Protein AF-A0AAE3WJY5-F1 (afdb_monomer_lite)

Organism: Bacillus pumilus (NCBI:txid1408)

Sequence (69 aa):
MYRIIIEAKNNLRYSADVDSGGLSKFIDDHNYENNEFIDLQCNRTDWIYHIRRVDITGVSIKNIGEESQ

Radius of gyration: 12.2 Å; chains: 1; bounding box: 24×30×39 Å

Structure (mmCIF, N/CA/C/O backbone):
data_AF-A0AAE3WJY5-F1
#
_entry.id   AF-A0AAE3WJY5-F1
#
loop_
_atom_site.group_PDB
_atom_site.id
_atom_site.type_symbol
_atom_site.label_atom_id
_atom_site.label_alt_id
_atom_site.label_comp_id
_atom_site.label_asym_id
_atom_site.label_entity_id
_atom_site.label_seq_id
_atom_site.pdbx_PDB_ins_code
_atom_site.Cartn_x
_atom_site.Cartn_y
_atom_site.Cartn_z
_atom_site.occupancy
_atom_site.B_iso_or_equiv
_atom_site.auth_seq_id
_atom_site.auth_comp_id
_atom_site.auth_asym_id
_atom_site.auth_atom_id
_atom_site.pdbx_PDB_model_num
ATOM 1 N N . MET A 1 1 ? 1.161 -11.256 9.970 1.00 88.69 1 MET A N 1
ATOM 2 C CA . MET A 1 1 ? 0.302 -10.449 9.067 1.00 88.69 1 MET A CA 1
ATOM 3 C C . MET A 1 1 ? 0.805 -9.018 9.120 1.00 88.69 1 MET A C 1
ATOM 5 O O . MET A 1 1 ? 1.307 -8.632 10.163 1.00 88.69 1 MET A O 1
ATOM 9 N N . TYR A 1 2 ? 0.715 -8.236 8.052 1.00 91.44 2 TYR A N 1
ATOM 10 C CA . TYR A 1 2 ? 1.257 -6.878 7.998 1.00 91.44 2 TYR A CA 1
ATOM 11 C C . TYR A 1 2 ? 0.170 -5.869 7.669 1.00 91.44 2 TYR A C 1
ATOM 13 O O . TYR A 1 2 ? -0.699 -6.140 6.853 1.00 91.44 2 TYR A O 1
ATOM 21 N N . ARG A 1 3 ? 0.241 -4.688 8.276 1.00 92.38 3 ARG A N 1
ATOM 22 C CA . ARG A 1 3 ? -0.580 -3.537 7.926 1.00 92.38 3 ARG A CA 1
ATOM 23 C C . ARG A 1 3 ? 0.264 -2.517 7.187 1.00 92.38 3 ARG A C 1
ATOM 25 O O . ARG A 1 3 ? 1.226 -1.989 7.746 1.00 92.38 3 ARG A O 1
ATOM 32 N N . ILE A 1 4 ? -0.132 -2.222 5.961 1.00 93.75 4 ILE A N 1
ATOM 33 C CA . ILE A 1 4 ? 0.410 -1.145 5.142 1.00 93.75 4 ILE A CA 1
ATOM 34 C C . ILE A 1 4 ? -0.484 0.077 5.343 1.00 93.75 4 ILE A C 1
ATOM 36 O O . ILE A 1 4 ? -1.709 -0.020 5.277 1.00 93.75 4 ILE A O 1
ATOM 40 N N . ILE A 1 5 ? 0.130 1.227 5.602 1.00 94.12 5 ILE A N 1
ATOM 41 C CA . ILE A 1 5 ? -0.526 2.531 5.660 1.00 94.12 5 ILE A CA 1
ATOM 42 C C . ILE A 1 5 ? 0.181 3.438 4.658 1.00 94.12 5 ILE A C 1
ATOM 44 O O . ILE A 1 5 ? 1.376 3.695 4.798 1.00 94.12 5 ILE A O 1
ATOM 48 N N . ILE A 1 6 ? -0.562 3.922 3.668 1.00 94.12 6 ILE A N 1
ATOM 49 C CA . ILE A 1 6 ? -0.091 4.907 2.695 1.00 94.12 6 ILE A CA 1
ATOM 50 C C . ILE A 1 6 ? -0.726 6.248 3.031 1.00 94.12 6 ILE A C 1
ATOM 52 O O . ILE A 1 6 ? -1.950 6.366 3.115 1.00 94.12 6 ILE A O 1
ATOM 56 N N . GLU A 1 7 ? 0.118 7.253 3.208 1.00 95.50 7 GLU A N 1
ATOM 57 C CA . GLU A 1 7 ? -0.274 8.649 3.330 1.00 95.50 7 GLU A CA 1
ATOM 58 C C . GLU A 1 7 ? -0.118 9.317 1.972 1.00 95.50 7 GLU A C 1
ATOM 60 O O . GLU A 1 7 ? 0.916 9.173 1.314 1.00 95.50 7 GLU A O 1
ATOM 65 N N . ALA A 1 8 ? -1.150 10.041 1.556 1.00 93.94 8 ALA A N 1
ATOM 66 C CA . ALA A 1 8 ? -1.141 10.807 0.328 1.00 93.94 8 ALA A CA 1
ATOM 67 C C . ALA A 1 8 ? -1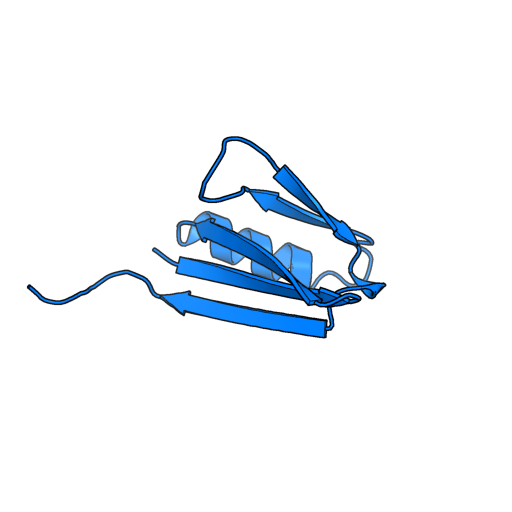.469 12.280 0.588 1.00 93.94 8 ALA A C 1
ATOM 69 O O . ALA A 1 8 ? -1.929 12.667 1.670 1.00 93.94 8 ALA A O 1
ATOM 70 N N . LYS A 1 9 ? -1.266 13.112 -0.437 1.00 93.75 9 LYS A N 1
ATOM 71 C CA . LYS A 1 9 ? -1.696 14.515 -0.450 1.00 93.75 9 LYS A CA 1
ATOM 72 C C . LYS A 1 9 ? -3.155 14.655 -0.010 1.00 93.75 9 LYS A C 1
ATOM 74 O O . LYS A 1 9 ? -3.961 13.730 -0.106 1.00 93.75 9 LYS A O 1
ATOM 79 N N . ASN A 1 10 ? -3.502 15.856 0.447 1.00 90.56 10 ASN A N 1
ATOM 80 C CA . ASN A 1 10 ? -4.833 16.185 0.966 1.00 90.56 10 ASN A CA 1
ATOM 81 C C . ASN A 1 10 ? -5.231 15.363 2.207 1.00 90.56 10 ASN A C 1
ATOM 83 O O . ASN A 1 10 ? -6.417 15.185 2.469 1.00 90.56 10 ASN A O 1
ATOM 87 N N . ASN A 1 11 ? -4.249 14.886 2.981 1.00 88.69 11 ASN A N 1
ATOM 88 C CA . ASN A 1 11 ? -4.448 14.109 4.209 1.00 88.69 11 ASN A CA 1
ATOM 89 C C . ASN A 1 11 ? -5.221 12.794 4.004 1.00 88.69 11 ASN A C 1
ATOM 91 O O . ASN A 1 11 ? -5.870 12.300 4.929 1.00 88.69 11 ASN A O 1
ATOM 95 N N . LEU A 1 12 ? -5.157 12.215 2.801 1.00 92.00 12 LEU A N 1
ATOM 96 C CA . LEU A 1 12 ? -5.750 10.909 2.531 1.00 92.00 12 LEU A CA 1
ATOM 97 C C . LEU A 1 12 ? -4.870 9.800 3.111 1.00 92.00 12 LEU A C 1
ATOM 99 O O . LEU A 1 12 ? -3.642 9.841 3.021 1.00 92.00 12 LEU A O 1
ATOM 103 N N . ARG A 1 13 ? -5.517 8.795 3.704 1.00 93.12 13 ARG A N 1
ATOM 104 C CA . ARG A 1 13 ? -4.860 7.621 4.278 1.00 93.12 13 ARG A CA 1
ATOM 105 C C . ARG A 1 13 ? -5.518 6.347 3.775 1.00 93.12 13 ARG A C 1
ATOM 107 O O . ARG A 1 13 ? -6.716 6.153 3.969 1.00 93.12 13 ARG A O 1
ATOM 114 N N . TYR A 1 14 ? -4.710 5.474 3.189 1.00 91.88 14 TYR A N 1
ATOM 115 C CA . TYR A 1 14 ? -5.119 4.163 2.696 1.00 91.88 14 TYR A CA 1
ATOM 116 C C . TYR A 1 14 ? -4.501 3.086 3.580 1.00 91.88 14 TYR A C 1
ATOM 118 O O . TYR A 1 14 ? -3.303 3.137 3.858 1.00 91.88 14 TYR A O 1
ATOM 126 N N . SER A 1 15 ? -5.303 2.125 4.039 1.00 92.00 15 SER A N 1
ATOM 127 C CA . SER A 1 15 ? -4.822 1.027 4.880 1.00 92.00 15 SER A CA 1
ATOM 128 C C . SER A 1 15 ? -5.195 -0.335 4.322 1.00 92.00 15 SER A C 1
ATOM 130 O O . SER A 1 15 ? -6.342 -0.552 3.930 1.00 92.00 15 SER A O 1
ATOM 132 N N . ALA A 1 16 ? -4.245 -1.261 4.368 1.00 92.19 16 ALA A N 1
ATOM 133 C CA . ALA A 1 16 ? -4.421 -2.632 3.923 1.00 92.19 16 ALA A CA 1
ATOM 134 C C . ALA A 1 16 ? -3.730 -3.605 4.862 1.00 92.19 16 ALA A C 1
ATOM 136 O O . ALA A 1 16 ? -2.622 -3.337 5.325 1.00 92.19 16 ALA A O 1
ATOM 137 N N . ASP A 1 17 ? -4.378 -4.737 5.095 1.00 91.25 17 ASP A N 1
ATOM 138 C CA . ASP A 1 17 ? -3.855 -5.820 5.908 1.00 91.25 17 ASP A CA 1
ATOM 139 C C . ASP A 1 17 ? -3.530 -6.958 4.941 1.00 91.25 17 ASP A C 1
ATOM 141 O O . ASP A 1 17 ? -4.407 -7.457 4.241 1.00 91.25 17 ASP A O 1
ATOM 145 N N . VAL A 1 18 ? -2.255 -7.316 4.855 1.00 88.44 18 VAL A N 1
ATOM 146 C CA . VAL A 1 18 ? -1.719 -8.272 3.885 1.00 88.44 18 VAL A CA 1
ATOM 147 C C . VAL A 1 18 ? -0.937 -9.367 4.599 1.00 88.44 18 VAL A C 1
ATOM 149 O O . VAL A 1 18 ? -0.424 -9.188 5.708 1.00 88.44 18 VAL A O 1
ATOM 152 N N . ASP A 1 19 ? -0.828 -10.529 3.972 1.00 90.81 19 ASP A N 1
ATOM 153 C CA . ASP A 1 19 ? 0.129 -11.546 4.393 1.00 90.81 19 ASP A CA 1
ATOM 154 C C . ASP A 1 19 ? 1.552 -11.205 3.904 1.00 90.81 19 ASP A C 1
ATOM 156 O O . ASP A 1 19 ? 1.819 -10.121 3.378 1.00 90.81 19 ASP A O 1
ATOM 160 N N . SER A 1 20 ? 2.505 -12.112 4.122 1.00 89.44 20 SER A N 1
ATOM 161 C CA . SER A 1 20 ? 3.884 -11.933 3.656 1.00 89.44 20 SER A CA 1
ATOM 162 C C . SER A 1 20 ? 3.993 -11.863 2.129 1.00 89.44 20 SER A C 1
ATOM 164 O O . SER A 1 20 ? 4.837 -11.125 1.622 1.00 89.44 20 SER A O 1
ATOM 166 N N . GLY A 1 21 ? 3.140 -12.585 1.395 1.00 89.62 21 GLY A N 1
ATOM 167 C CA . GLY A 1 21 ? 3.117 -12.568 -0.067 1.00 89.62 21 GLY A CA 1
ATOM 168 C C . GLY A 1 21 ? 2.625 -11.228 -0.613 1.00 89.62 21 GLY A C 1
ATOM 169 O O . GLY A 1 21 ? 3.276 -10.629 -1.467 1.00 89.62 21 GLY A O 1
ATOM 170 N N . GLY A 1 22 ? 1.524 -10.712 -0.064 1.00 89.19 22 GLY A N 1
ATOM 171 C CA . GLY A 1 22 ? 0.992 -9.393 -0.395 1.00 89.19 22 GLY A CA 1
ATOM 172 C C . GLY A 1 22 ? 1.944 -8.258 -0.015 1.00 89.19 22 GLY A C 1
ATOM 173 O O . GLY A 1 22 ? 2.079 -7.300 -0.774 1.00 89.19 22 GLY A O 1
ATOM 174 N N . LEU A 1 23 ? 2.666 -8.383 1.106 1.00 91.06 23 LEU A N 1
ATOM 175 C CA . LEU A 1 23 ? 3.717 -7.432 1.475 1.00 91.06 23 LEU A CA 1
ATOM 176 C C . LEU A 1 23 ? 4.872 -7.434 0.464 1.00 91.06 23 LEU A C 1
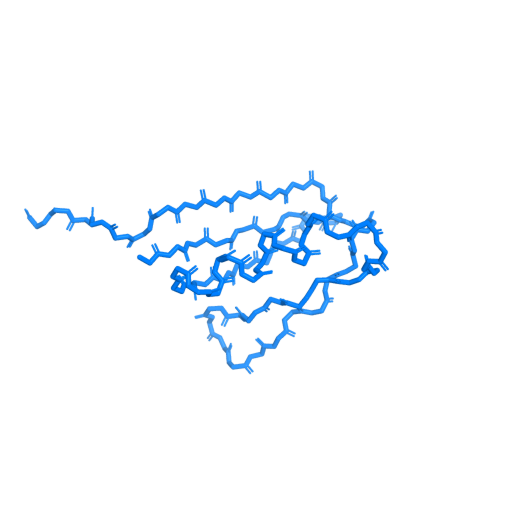ATOM 178 O O . LEU A 1 23 ? 5.305 -6.361 0.050 1.00 91.06 23 LEU A O 1
ATOM 182 N N . SER A 1 24 ? 5.363 -8.614 0.068 1.00 91.25 24 SER A N 1
ATOM 183 C CA . SER A 1 24 ? 6.441 -8.724 -0.924 1.00 91.25 24 SER A CA 1
ATOM 184 C C . SER A 1 24 ? 6.038 -8.058 -2.235 1.00 91.25 24 SER A C 1
ATOM 186 O O . SER A 1 24 ? 6.766 -7.208 -2.737 1.00 91.25 24 SER A O 1
ATOM 188 N N . LYS A 1 25 ? 4.831 -8.363 -2.727 1.00 88.75 25 LYS A N 1
ATOM 189 C CA . LYS A 1 25 ? 4.292 -7.7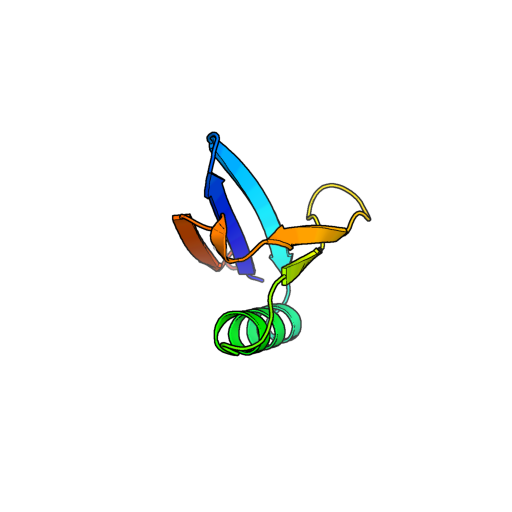58 -3.947 1.00 88.75 25 LYS A CA 1
ATOM 190 C C . LYS A 1 25 ? 4.189 -6.235 -3.836 1.00 88.75 25 LYS A C 1
ATOM 192 O O . LYS A 1 25 ? 4.597 -5.528 -4.748 1.00 88.75 25 LYS A O 1
ATOM 197 N N . PHE A 1 26 ? 3.687 -5.728 -2.708 1.00 90.12 26 PHE A N 1
ATOM 198 C CA . PHE A 1 26 ? 3.614 -4.287 -2.473 1.00 90.12 26 PHE A CA 1
ATOM 199 C C . PHE A 1 26 ? 4.996 -3.624 -2.521 1.00 90.12 26 PHE A C 1
ATOM 201 O O . PHE A 1 26 ? 5.134 -2.560 -3.114 1.00 90.12 26 PHE A O 1
ATOM 208 N N . ILE A 1 27 ? 6.014 -4.231 -1.903 1.00 90.12 27 ILE A N 1
ATOM 209 C CA . ILE A 1 27 ? 7.384 -3.700 -1.912 1.00 90.12 27 ILE A CA 1
ATOM 210 C C . ILE A 1 27 ? 7.949 -3.689 -3.336 1.00 90.12 27 ILE A C 1
ATOM 212 O O . ILE A 1 27 ? 8.554 -2.692 -3.729 1.00 90.12 27 ILE A O 1
ATOM 216 N N . ASP A 1 28 ? 7.723 -4.748 -4.112 1.00 88.81 28 ASP A N 1
ATOM 217 C CA . ASP A 1 28 ? 8.163 -4.827 -5.508 1.00 88.81 28 ASP A CA 1
ATOM 218 C C . ASP A 1 28 ? 7.497 -3.732 -6.357 1.00 88.81 28 ASP A C 1
ATOM 220 O O . ASP A 1 28 ? 8.187 -2.943 -7.009 1.00 88.81 28 ASP A O 1
ATOM 224 N N . ASP A 1 29 ? 6.170 -3.599 -6.266 1.00 85.94 29 ASP A N 1
ATOM 225 C CA . ASP A 1 29 ? 5.402 -2.570 -6.978 1.00 85.94 29 ASP A CA 1
ATOM 226 C C . ASP A 1 29 ? 5.792 -1.150 -6.527 1.00 85.94 29 ASP A C 1
ATOM 228 O O . ASP A 1 29 ? 5.855 -0.223 -7.343 1.00 85.94 29 ASP A O 1
ATOM 232 N N . HIS A 1 30 ? 6.089 -0.968 -5.235 1.00 84.75 30 HIS A N 1
ATOM 233 C CA . HIS A 1 30 ? 6.543 0.298 -4.667 1.00 84.75 30 HIS A CA 1
ATOM 234 C C . HIS A 1 30 ? 7.987 0.641 -5.055 1.00 84.75 30 HIS A C 1
ATOM 236 O O . HIS A 1 30 ? 8.307 1.818 -5.180 1.00 84.75 30 HIS A O 1
ATOM 242 N N . ASN A 1 31 ? 8.863 -0.321 -5.317 1.00 84.75 31 ASN A N 1
ATOM 243 C CA . ASN A 1 31 ? 10.239 -0.030 -5.731 1.00 84.75 31 ASN A CA 1
ATOM 244 C C . ASN A 1 31 ? 10.402 0.077 -7.252 1.00 84.75 31 ASN A C 1
ATOM 246 O O . ASN A 1 31 ? 11.412 0.595 -7.724 1.00 84.75 31 ASN A O 1
ATOM 250 N N . TYR A 1 32 ? 9.412 -0.364 -8.028 1.00 81.56 32 TYR A N 1
ATOM 251 C CA . TYR A 1 32 ? 9.444 -0.246 -9.480 1.00 81.56 32 TYR A CA 1
ATOM 252 C C . TYR A 1 32 ? 9.160 1.197 -9.934 1.00 81.56 32 TYR A C 1
ATOM 254 O O . TYR A 1 32 ? 8.028 1.680 -9.866 1.00 81.56 32 TYR A O 1
ATOM 262 N N . GLU A 1 33 ? 10.195 1.900 -10.407 1.00 68.88 33 GLU A N 1
ATOM 263 C CA . GLU A 1 33 ? 10.147 3.337 -10.740 1.00 68.88 33 GLU A CA 1
ATOM 264 C C . GLU A 1 33 ? 9.168 3.695 -11.874 1.00 68.88 33 GLU A C 1
ATOM 266 O O . GLU A 1 33 ? 8.688 4.824 -11.933 1.00 68.88 33 GLU A O 1
ATOM 271 N N . ASN A 1 34 ? 8.831 2.739 -12.747 1.00 77.88 34 ASN A N 1
ATOM 272 C CA . ASN A 1 34 ? 7.948 2.968 -13.897 1.00 77.88 34 ASN A CA 1
ATOM 273 C C . ASN A 1 34 ? 6.455 2.761 -13.602 1.00 77.88 34 ASN A C 1
ATOM 275 O O . ASN A 1 34 ? 5.625 3.020 -14.474 1.00 77.88 34 ASN A O 1
ATOM 279 N N . ASN A 1 35 ? 6.086 2.288 -12.410 1.00 79.00 35 ASN A N 1
ATOM 280 C CA . ASN A 1 35 ? 4.675 2.167 -12.054 1.00 79.00 35 ASN A CA 1
ATOM 281 C C . A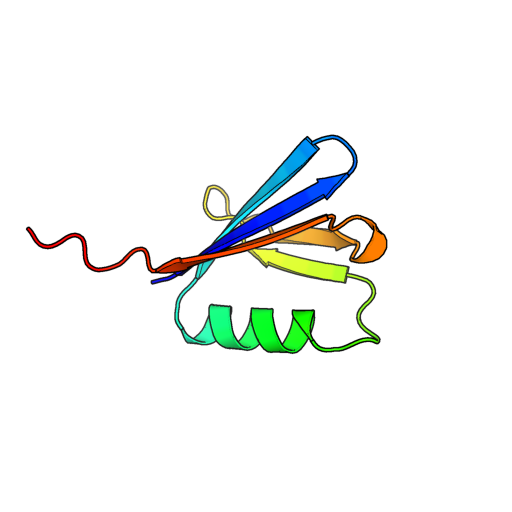SN A 1 35 ? 4.123 3.559 -11.742 1.00 79.00 35 ASN A C 1
ATOM 283 O O . ASN A 1 35 ? 4.644 4.225 -10.866 1.00 79.00 35 ASN A O 1
ATOM 287 N N . GLU A 1 36 ? 3.070 4.025 -12.414 1.00 87.69 36 GLU A N 1
ATOM 288 C CA . GLU A 1 36 ? 2.441 5.314 -12.066 1.00 87.69 36 GLU A CA 1
ATOM 289 C C . GLU A 1 36 ? 1.515 5.188 -10.840 1.00 87.69 36 GLU A C 1
ATOM 291 O O . GLU A 1 36 ? 1.348 6.134 -10.058 1.00 87.69 36 GLU A O 1
ATOM 296 N N . PHE A 1 37 ? 0.952 3.995 -10.645 1.00 90.12 37 PHE A N 1
ATOM 297 C CA . PHE A 1 37 ? -0.040 3.692 -9.623 1.00 90.12 37 PHE A CA 1
ATOM 298 C C . PHE A 1 37 ? 0.391 2.516 -8.751 1.00 90.12 37 PHE A C 1
ATOM 300 O O . PHE A 1 37 ? 1.170 1.662 -9.168 1.00 90.12 37 PHE A O 1
ATOM 307 N N . ILE A 1 38 ? -0.141 2.488 -7.535 1.00 89.75 38 ILE A N 1
ATOM 308 C CA . ILE A 1 38 ? -0.064 1.362 -6.614 1.00 89.75 38 ILE A CA 1
ATOM 309 C C . ILE A 1 38 ? -1.487 0.892 -6.346 1.00 89.75 38 ILE A C 1
ATOM 311 O O . ILE A 1 38 ? -2.320 1.674 -5.878 1.00 89.75 38 ILE A O 1
ATOM 315 N N . ASP A 1 39 ? -1.726 -0.388 -6.610 1.00 89.31 39 ASP A N 1
ATOM 316 C CA . ASP A 1 39 ? -2.956 -1.066 -6.234 1.00 89.31 39 ASP A CA 1
ATOM 317 C C . ASP A 1 39 ? -2.805 -1.685 -4.852 1.00 89.31 39 ASP A C 1
ATOM 319 O O . ASP A 1 39 ? -1.897 -2.477 -4.595 1.00 89.31 39 ASP A O 1
ATOM 323 N N . LEU A 1 40 ? -3.709 -1.324 -3.948 1.00 89.19 40 LEU A N 1
ATOM 324 C CA . LEU A 1 40 ? -3.680 -1.804 -2.576 1.00 89.19 40 LEU A CA 1
ATOM 325 C C . LEU A 1 40 ? -5.074 -2.266 -2.151 1.00 89.19 40 LEU A C 1
ATOM 327 O O . LEU A 1 40 ? -6.022 -1.483 -2.141 1.00 89.19 40 LEU A O 1
ATOM 331 N N . GLN A 1 41 ? -5.207 -3.539 -1.781 1.00 85.06 41 GLN A N 1
ATOM 332 C CA . GLN A 1 41 ? -6.489 -4.099 -1.355 1.00 85.06 41 GLN A CA 1
ATOM 333 C C . GLN A 1 41 ? -6.908 -3.526 0.004 1.00 85.06 41 GLN A C 1
ATOM 335 O O . GLN A 1 41 ? -6.184 -3.646 0.988 1.00 85.06 41 GLN A O 1
ATOM 340 N N . CYS A 1 42 ? -8.076 -2.893 0.067 1.00 81.69 42 CYS A N 1
ATOM 341 C CA . CYS A 1 42 ? -8.588 -2.286 1.288 1.00 81.69 42 CYS A CA 1
ATOM 342 C C . CYS A 1 42 ? -8.852 -3.346 2.369 1.00 81.69 42 CYS A C 1
ATOM 344 O O . CYS A 1 42 ? -9.431 -4.393 2.105 1.00 81.69 42 CYS A O 1
ATOM 346 N N . ASN A 1 43 ? -8.485 -3.052 3.619 1.00 71.81 43 ASN A N 1
ATOM 347 C CA . ASN A 1 43 ? -8.727 -3.957 4.750 1.00 71.81 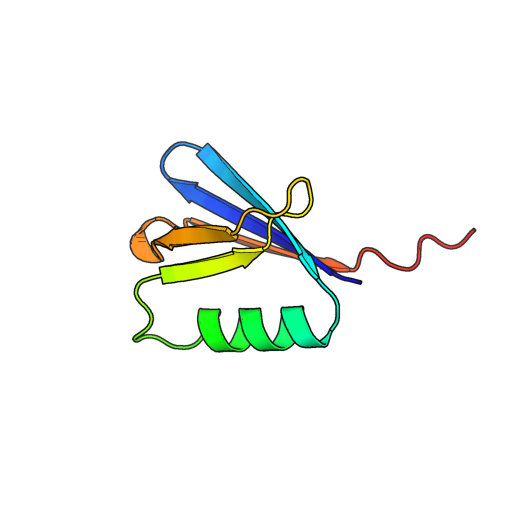43 ASN A CA 1
ATOM 348 C C . ASN A 1 43 ? -10.165 -3.947 5.300 1.00 71.81 43 ASN A C 1
ATOM 350 O O . ASN A 1 43 ? -10.513 -4.815 6.095 1.00 71.81 43 ASN A O 1
ATOM 354 N N . ARG A 1 44 ? -10.991 -2.955 4.945 1.00 67.62 44 ARG A N 1
ATOM 355 C CA . ARG A 1 44 ? -12.355 -2.782 5.488 1.00 67.62 44 ARG A CA 1
ATOM 356 C C . ARG A 1 44 ? -13.467 -3.182 4.521 1.00 67.62 44 ARG A C 1
ATOM 358 O O . ARG A 1 44 ? -14.605 -3.341 4.949 1.00 67.62 44 ARG A O 1
ATOM 365 N N . THR A 1 45 ? -13.155 -3.298 3.236 1.00 72.75 45 THR A N 1
ATOM 366 C CA . THR A 1 45 ? -14.101 -3.553 2.142 1.00 72.75 45 THR A CA 1
ATOM 367 C C . THR A 1 45 ? -13.373 -4.290 1.026 1.00 72.75 45 THR A C 1
ATOM 369 O O . THR A 1 45 ? -12.179 -4.061 0.864 1.00 72.75 45 THR A O 1
ATOM 372 N N . ASP A 1 46 ? -14.076 -5.043 0.179 1.00 80.69 46 ASP A N 1
ATOM 373 C CA . ASP A 1 46 ? -13.498 -5.726 -0.998 1.00 80.69 46 ASP A CA 1
ATOM 374 C C . ASP A 1 46 ? -13.102 -4.771 -2.148 1.00 80.69 46 ASP A C 1
ATOM 376 O O . ASP A 1 46 ? -13.175 -5.106 -3.329 1.00 80.69 46 ASP A O 1
ATOM 380 N N . TRP A 1 47 ? -12.723 -3.537 -1.823 1.00 87.50 47 TRP A N 1
ATOM 381 C CA . TRP A 1 47 ? -12.308 -2.522 -2.783 1.00 87.50 47 TRP A CA 1
ATOM 382 C C . TRP A 1 47 ? -10.793 -2.518 -2.947 1.00 87.50 47 TRP A C 1
ATOM 384 O O . TRP A 1 47 ? -10.041 -2.825 -2.021 1.00 87.50 47 TRP A O 1
ATOM 394 N N . ILE A 1 48 ? -10.346 -2.099 -4.126 1.00 89.31 48 ILE A N 1
ATOM 395 C CA . ILE A 1 48 ? -8.936 -1.862 -4.419 1.00 89.31 48 ILE A CA 1
ATOM 396 C C . ILE A 1 48 ? -8.722 -0.352 -4.444 1.00 89.31 48 ILE A C 1
ATOM 398 O O . ILE A 1 48 ? -9.396 0.371 -5.178 1.00 89.31 48 ILE A O 1
ATOM 402 N N . TYR A 1 49 ? -7.795 0.132 -3.626 1.00 89.94 49 TYR A N 1
ATOM 403 C CA . TYR A 1 49 ? -7.308 1.494 -3.740 1.00 89.94 49 TYR A CA 1
ATOM 404 C C . TYR A 1 49 ? -6.374 1.585 -4.938 1.00 89.94 49 TYR A C 1
ATOM 406 O O . TYR A 1 49 ? -5.370 0.883 -4.971 1.00 89.94 49 TYR A O 1
ATOM 414 N N . HIS A 1 50 ? -6.688 2.479 -5.871 1.00 91.56 50 HIS A N 1
ATOM 415 C CA . HIS A 1 50 ? -5.821 2.814 -6.994 1.00 91.56 50 HIS A CA 1
ATOM 416 C C . HIS A 1 50 ? -5.141 4.155 -6.704 1.00 91.56 50 HIS A C 1
ATOM 418 O O . HIS A 1 50 ? -5.757 5.217 -6.825 1.00 91.56 50 HIS A O 1
ATOM 424 N N . ILE A 1 51 ? -3.899 4.114 -6.221 1.00 91.38 51 ILE A N 1
ATOM 425 C CA . ILE A 1 51 ? -3.221 5.275 -5.627 1.00 91.38 51 ILE A CA 1
ATOM 426 C C . ILE A 1 51 ? -2.122 5.755 -6.566 1.00 91.38 51 ILE A C 1
ATOM 428 O O . ILE A 1 51 ? -1.204 5.005 -6.885 1.00 91.38 51 ILE A O 1
ATOM 432 N N . ARG A 1 52 ? -2.163 7.025 -6.976 1.00 90.75 52 ARG A N 1
ATOM 433 C CA . ARG A 1 52 ? -1.107 7.609 -7.809 1.00 90.75 52 ARG A CA 1
ATOM 434 C C . ARG A 1 52 ? 0.152 7.851 -6.981 1.00 90.75 52 ARG A C 1
ATOM 436 O O . ARG A 1 52 ? 0.105 8.535 -5.959 1.00 90.75 52 ARG A O 1
ATOM 443 N N . ARG A 1 53 ? 1.303 7.353 -7.435 1.00 88.75 53 ARG A N 1
ATOM 444 C CA . ARG A 1 53 ? 2.563 7.446 -6.674 1.00 88.75 53 ARG A CA 1
ATOM 445 C C . ARG A 1 53 ? 3.010 8.867 -6.387 1.00 88.75 53 ARG A C 1
ATOM 447 O O . ARG A 1 53 ? 3.516 9.135 -5.306 1.00 88.75 53 ARG A O 1
ATOM 454 N N . VAL A 1 54 ? 2.802 9.775 -7.339 1.00 89.94 54 VAL A N 1
ATOM 455 C CA . VAL A 1 54 ? 3.197 11.191 -7.213 1.00 89.94 54 VAL A CA 1
ATOM 456 C C . VAL A 1 54 ? 2.466 11.910 -6.076 1.00 89.94 54 VAL A C 1
ATOM 458 O O . VAL A 1 54 ? 2.843 13.022 -5.698 1.00 89.94 54 VAL A O 1
ATOM 461 N N . ASP A 1 55 ? 1.393 11.304 -5.567 1.00 92.75 55 ASP A N 1
ATOM 462 C CA . ASP A 1 55 ? 0.600 11.819 -4.463 1.00 92.75 55 ASP A CA 1
ATOM 463 C C . ASP A 1 55 ? 0.952 11.163 -3.130 1.00 92.75 55 ASP A C 1
ATOM 465 O O . ASP A 1 55 ? 0.516 11.675 -2.105 1.00 92.75 55 ASP A O 1
ATOM 469 N N . ILE A 1 56 ? 1.761 10.098 -3.118 1.00 92.38 56 ILE A N 1
ATOM 470 C CA . ILE A 1 56 ? 2.220 9.439 -1.893 1.00 92.38 56 ILE A CA 1
ATOM 471 C C . ILE A 1 56 ? 3.248 10.329 -1.199 1.00 92.38 56 ILE A C 1
ATOM 473 O O . ILE A 1 56 ? 4.275 10.693 -1.767 1.00 92.38 56 ILE A O 1
ATOM 477 N N . THR A 1 57 ? 2.970 10.659 0.057 1.00 95.00 57 THR A N 1
ATOM 478 C CA . THR A 1 57 ? 3.847 11.458 0.918 1.00 95.00 57 THR A CA 1
ATOM 479 C C . THR A 1 57 ? 4.546 10.610 1.974 1.00 95.00 57 THR A C 1
ATOM 481 O O . THR A 1 57 ? 5.554 11.043 2.525 1.00 95.00 57 THR A O 1
ATOM 484 N N . GLY A 1 58 ? 4.035 9.410 2.261 1.00 94.12 58 GLY A N 1
ATOM 485 C CA . GLY A 1 58 ? 4.625 8.504 3.239 1.00 94.12 58 GLY A CA 1
ATOM 486 C C . GLY A 1 58 ? 4.063 7.089 3.152 1.00 94.12 58 GLY A C 1
ATOM 487 O O . GLY A 1 58 ? 2.909 6.881 2.777 1.00 94.12 58 GLY A O 1
ATOM 488 N N . VAL A 1 59 ? 4.886 6.109 3.519 1.00 94.62 59 VAL A N 1
ATOM 489 C CA . VAL A 1 59 ? 4.495 4.699 3.635 1.00 94.62 59 VAL A CA 1
ATOM 490 C C . VAL A 1 59 ? 4.960 4.179 4.988 1.00 94.62 59 VAL A C 1
ATOM 492 O O . VAL A 1 59 ? 6.098 4.397 5.394 1.00 94.62 59 VAL A O 1
ATOM 495 N N . SER A 1 60 ? 4.074 3.492 5.700 1.00 94.81 60 SER A N 1
ATOM 496 C CA . SER A 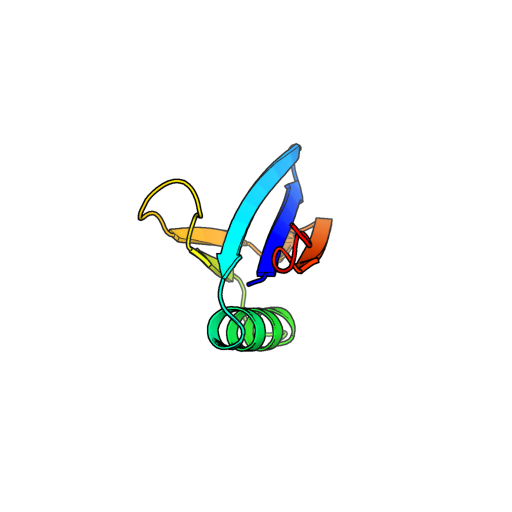1 60 ? 4.373 2.820 6.963 1.00 94.81 60 SER A CA 1
ATOM 497 C C . SER A 1 60 ? 3.910 1.374 6.906 1.00 94.81 60 SER A C 1
ATOM 499 O O . SER A 1 60 ? 2.768 1.101 6.544 1.00 94.81 60 SER A O 1
ATOM 501 N N . ILE A 1 61 ? 4.778 0.449 7.309 1.00 93.69 61 ILE A N 1
ATOM 502 C CA . ILE A 1 61 ? 4.484 -0.985 7.356 1.00 93.69 61 ILE A CA 1
ATOM 503 C C . ILE A 1 61 ? 4.638 -1.439 8.804 1.00 93.69 61 ILE A C 1
ATOM 505 O O . ILE A 1 61 ? 5.661 -1.181 9.437 1.00 93.69 61 ILE A O 1
ATOM 509 N N . LYS A 1 62 ? 3.615 -2.099 9.345 1.00 92.06 62 LYS A N 1
ATOM 510 C CA . LYS A 1 62 ? 3.618 -2.638 10.711 1.00 92.06 62 LYS A CA 1
ATOM 511 C C . LYS A 1 62 ? 3.321 -4.125 10.677 1.00 92.06 62 LYS A C 1
ATOM 513 O O . LYS A 1 62 ? 2.386 -4.537 10.001 1.00 92.06 62 LYS A O 1
ATOM 518 N N . ASN A 1 63 ? 4.071 -4.928 11.423 1.00 91.31 63 ASN A N 1
ATOM 519 C CA . ASN A 1 63 ? 3.650 -6.299 11.695 1.00 91.31 63 ASN A CA 1
ATOM 520 C C . ASN A 1 63 ? 2.475 -6.259 12.694 1.00 91.31 63 ASN A C 1
ATOM 522 O O . ASN A 1 63 ? 2.565 -5.579 13.712 1.00 91.31 63 ASN A O 1
ATOM 526 N N . ILE A 1 64 ? 1.372 -6.928 12.363 1.00 86.81 64 ILE A N 1
ATOM 527 C CA . ILE A 1 64 ? 0.131 -7.007 13.152 1.00 86.81 64 ILE A CA 1
ATOM 528 C C . ILE A 1 64 ? -0.165 -8.443 13.631 1.00 86.81 64 ILE A C 1
ATOM 530 O O . ILE A 1 64 ? -1.300 -8.770 13.951 1.00 86.81 64 ILE A O 1
ATOM 534 N N . GLY A 1 65 ? 0.853 -9.308 13.693 1.00 66.38 65 GLY A N 1
ATOM 535 C CA . GLY A 1 65 ? 0.836 -10.526 14.515 1.00 66.38 65 GLY A CA 1
ATOM 536 C C . GLY A 1 65 ? 2.260 -10.831 14.988 1.00 66.38 65 GLY A C 1
ATOM 537 O O . GLY A 1 65 ? 3.172 -10.839 14.170 1.00 66.38 65 GLY A O 1
ATOM 538 N N . GLU A 1 66 ? 2.560 -11.022 16.266 1.00 55.88 66 GLU A N 1
ATOM 539 C CA . GLU A 1 66 ? 1.757 -11.511 17.390 1.00 55.88 66 GLU A CA 1
ATOM 540 C C . GLU A 1 66 ? 1.454 -10.403 18.420 1.00 55.88 66 GLU A C 1
ATOM 542 O O . GLU A 1 66 ? 2.368 -9.783 18.960 1.00 55.88 66 GLU A O 1
ATOM 547 N N . GLU A 1 67 ? 0.179 -10.178 18.747 1.00 47.03 67 GLU A N 1
ATOM 548 C CA . GLU A 1 67 ? -0.156 -9.766 20.114 1.00 47.03 67 GLU A CA 1
ATOM 549 C C . GLU A 1 67 ? -0.039 -11.038 20.957 1.00 47.03 67 GLU A C 1
ATOM 551 O O . GLU A 1 67 ? -0.886 -11.927 20.858 1.00 47.03 67 GLU A O 1
ATOM 556 N N . SER A 1 68 ? 1.065 -11.172 21.700 1.00 43.69 68 SER A N 1
ATOM 557 C CA . SER A 1 68 ? 1.194 -12.199 22.732 1.00 43.69 68 SER A CA 1
ATOM 558 C C . SER A 1 68 ? -0.012 -12.098 23.660 1.00 43.69 68 SER A C 1
ATOM 560 O O . SER A 1 68 ? -0.246 -11.042 24.253 1.00 43.69 68 SER A O 1
ATOM 562 N N . GLN A 1 69 ? -0.783 -13.184 23.710 1.00 35.28 69 GLN A N 1
ATOM 563 C CA . GLN A 1 69 ? -1.847 -13.410 24.688 1.00 35.28 69 GLN A CA 1
ATOM 564 C C . GLN A 1 69 ? -1.344 -13.257 26.125 1.00 35.28 69 GLN A C 1
ATOM 566 O O . GLN A 1 69 ? -0.155 -13.567 26.375 1.00 35.28 69 GLN A O 1
#

Foldseek 3Di:
DKKKWWAFPPRDIAIADDDPVLVVVQVVLLPPPPRQWGWGQGHPDRDTDTGGPVGTPDMDMDDPDDPDD

Secondary structure (DSSP, 8-state):
-EEEEEEEGGGEEEEEEE-HHHHHHHHHHHH-TT-SEEEEE-SSSS-EEEEEGGGEEEEEEEE------

pLDDT: mean 85.8, std 12.02, range [35.28, 95.5]